Protein AF-A0A920HQX1-F1 (afdb_monomer_lite)

Structure (mmCIF, N/CA/C/O backbone):
data_AF-A0A920HQX1-F1
#
_entry.id   AF-A0A920HQX1-F1
#
loop_
_atom_site.group_PDB
_atom_site.id
_atom_site.type_symbol
_atom_site.label_atom_id
_atom_site.label_alt_id
_atom_site.label_comp_id
_atom_site.label_asym_id
_atom_site.label_entity_id
_atom_site.label_seq_id
_atom_site.pdbx_PDB_ins_code
_atom_site.Cartn_x
_atom_site.Cartn_y
_atom_site.Cartn_z
_atom_site.occupancy
_atom_site.B_iso_or_equiv
_atom_site.auth_seq_id
_atom_site.auth_comp_id
_atom_site.auth_asym_id
_atom_site.auth_atom_id
_atom_site.pdbx_PDB_model_num
ATOM 1 N N . MET A 1 1 ? 7.433 10.503 13.431 1.00 49.41 1 MET A N 1
ATOM 2 C CA . MET A 1 1 ? 7.220 9.837 12.131 1.00 49.41 1 MET A CA 1
ATOM 3 C C . MET A 1 1 ? 5.729 9.864 11.891 1.00 49.41 1 MET A C 1
ATOM 5 O O . MET A 1 1 ? 5.001 9.347 12.730 1.00 49.41 1 MET A O 1
ATOM 9 N N . GLU A 1 2 ? 5.270 10.582 10.869 1.00 53.62 2 GLU A N 1
ATOM 10 C CA . GLU A 1 2 ? 3.837 10.653 10.580 1.00 53.62 2 GLU A CA 1
ATOM 11 C C . GLU A 1 2 ? 3.303 9.252 10.268 1.00 53.62 2 GLU A C 1
ATOM 13 O O . GLU A 1 2 ? 3.852 8.548 9.426 1.00 53.62 2 GLU A O 1
ATOM 18 N N . SER A 1 3 ? 2.253 8.837 10.978 1.00 72.50 3 SER A N 1
ATOM 19 C CA . SER A 1 3 ? 1.517 7.597 10.705 1.00 72.50 3 SER A CA 1
ATOM 20 C C . SER A 1 3 ? 0.314 7.897 9.809 1.00 72.50 3 SER A C 1
ATOM 22 O O . SER A 1 3 ? -0.807 7.507 10.129 1.00 72.50 3 SER A O 1
ATOM 24 N N . SER A 1 4 ? 0.530 8.656 8.734 1.00 90.81 4 SER A N 1
ATOM 25 C CA . SER A 1 4 ? -0.501 8.958 7.741 1.00 90.81 4 SER A CA 1
ATOM 26 C C . SER A 1 4 ? -0.533 7.875 6.652 1.00 90.81 4 SER A C 1
ATOM 28 O O . SER A 1 4 ? 0.492 7.230 6.384 1.00 90.81 4 SER A O 1
ATOM 30 N N . PRO A 1 5 ? -1.701 7.621 6.033 1.00 93.88 5 PRO A N 1
ATOM 31 C CA . PRO A 1 5 ? -1.811 6.727 4.883 1.00 93.88 5 PRO A CA 1
ATOM 32 C C . PRO A 1 5 ? -0.800 7.052 3.778 1.00 93.88 5 PRO A C 1
ATOM 34 O O . PRO A 1 5 ? -0.136 6.152 3.265 1.00 93.88 5 PRO A O 1
ATOM 37 N N . GLU A 1 6 ? -0.621 8.336 3.481 1.00 94.75 6 GLU A N 1
ATOM 38 C CA . GLU A 1 6 ? 0.247 8.842 2.421 1.00 94.75 6 GLU A CA 1
ATOM 39 C C . GLU A 1 6 ? 1.715 8.519 2.716 1.00 94.75 6 GLU A C 1
ATOM 41 O O . GLU A 1 6 ? 2.400 7.933 1.875 1.00 94.75 6 GLU A O 1
ATOM 46 N N . ALA A 1 7 ? 2.182 8.812 3.937 1.00 93.44 7 ALA A N 1
ATOM 47 C CA . ALA A 1 7 ? 3.553 8.519 4.356 1.00 93.44 7 ALA A CA 1
ATOM 48 C C . ALA A 1 7 ? 3.857 7.009 4.321 1.00 93.44 7 ALA A C 1
ATOM 50 O O . ALA A 1 7 ? 4.970 6.588 3.993 1.00 93.44 7 ALA A O 1
ATOM 51 N N . MET A 1 8 ? 2.863 6.170 4.622 1.00 92.56 8 MET A N 1
ATOM 52 C CA . MET A 1 8 ? 2.997 4.712 4.559 1.00 92.56 8 MET A CA 1
ATOM 53 C C . MET A 1 8 ? 3.089 4.200 3.118 1.00 92.56 8 MET A C 1
ATOM 55 O O . MET A 1 8 ? 3.897 3.312 2.834 1.00 92.56 8 MET A O 1
ATOM 59 N N . VAL A 1 9 ? 2.302 4.769 2.202 1.00 95.19 9 VAL A N 1
ATOM 60 C CA . VAL A 1 9 ? 2.365 4.449 0.768 1.00 95.19 9 VAL A CA 1
ATOM 61 C C . VAL A 1 9 ? 3.701 4.896 0.182 1.00 95.19 9 VAL A C 1
ATOM 63 O O . VAL A 1 9 ? 4.359 4.107 -0.496 1.00 95.19 9 VAL A O 1
ATOM 66 N N . GLU A 1 10 ? 4.143 6.117 0.487 1.00 94.94 10 GLU A N 1
ATOM 67 C CA . GLU A 1 10 ? 5.435 6.641 0.039 1.00 94.94 10 GLU A CA 1
ATOM 68 C C . GLU A 1 10 ? 6.587 5.749 0.513 1.00 94.94 10 GLU A C 1
ATOM 70 O O . GLU A 1 10 ? 7.416 5.317 -0.293 1.00 94.94 10 GLU A O 1
ATOM 75 N N . SER A 1 11 ? 6.591 5.387 1.799 1.00 94.25 11 SER A N 1
ATOM 76 C CA . SER A 1 11 ? 7.578 4.469 2.368 1.00 94.25 11 SER A CA 1
ATOM 77 C C . SER A 1 11 ? 7.581 3.121 1.642 1.00 94.25 11 SER A C 1
ATOM 79 O O . SER A 1 11 ? 8.641 2.615 1.269 1.00 94.25 11 SER A O 1
ATOM 81 N N . ALA A 1 12 ? 6.413 2.536 1.369 1.00 93.94 12 ALA A N 1
ATOM 82 C CA . ALA A 1 12 ? 6.320 1.261 0.663 1.00 93.94 12 ALA A CA 1
ATOM 83 C C . ALA A 1 12 ? 6.868 1.331 -0.774 1.00 93.94 12 ALA A C 1
ATOM 85 O O . ALA A 1 12 ? 7.616 0.443 -1.194 1.00 93.94 12 ALA A O 1
ATOM 86 N N . LEU A 1 13 ? 6.546 2.389 -1.521 1.00 94.19 13 LEU A N 1
ATOM 87 C CA . LEU A 1 13 ? 7.043 2.595 -2.886 1.00 94.19 13 LEU A CA 1
ATOM 88 C C . LEU A 1 13 ? 8.554 2.880 -2.911 1.00 94.19 13 LEU A C 1
ATOM 90 O O . LEU A 1 13 ? 9.263 2.395 -3.795 1.00 94.19 13 LEU A O 1
ATOM 94 N N . MET A 1 14 ? 9.075 3.596 -1.910 1.00 94.06 14 MET A N 1
ATOM 95 C CA . MET A 1 14 ? 10.516 3.795 -1.741 1.00 94.06 14 MET A CA 1
ATOM 96 C C . MET A 1 14 ? 11.241 2.459 -1.531 1.00 94.06 14 MET A C 1
ATOM 98 O O . MET A 1 14 ? 12.250 2.198 -2.191 1.00 94.06 14 MET A O 1
ATOM 102 N N . HIS A 1 15 ? 10.714 1.588 -0.665 1.00 92.88 15 HIS A N 1
ATOM 103 C CA . HIS A 1 15 ? 11.280 0.254 -0.457 1.00 92.88 15 HIS A CA 1
ATOM 104 C C . HIS A 1 15 ? 11.211 -0.603 -1.724 1.00 92.88 15 HIS A C 1
ATOM 106 O O . HIS A 1 15 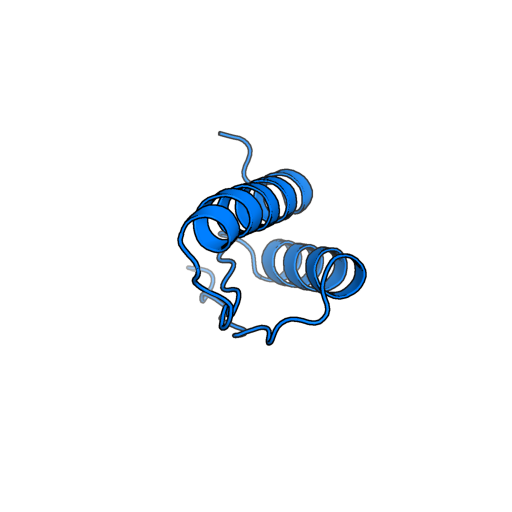? 12.185 -1.277 -2.050 1.00 92.88 15 HIS A O 1
ATOM 112 N N . GLU A 1 16 ? 10.115 -0.545 -2.486 1.00 92.38 16 GLU A N 1
ATOM 113 C CA . GLU A 1 16 ? 10.016 -1.251 -3.769 1.00 92.38 16 GLU A CA 1
ATOM 114 C C . GLU A 1 16 ? 11.129 -0.822 -4.736 1.00 92.38 16 GLU A C 1
ATOM 116 O O . GLU A 1 16 ? 11.789 -1.672 -5.338 1.00 92.38 16 GLU A O 1
ATOM 121 N N . LYS A 1 17 ? 11.391 0.488 -4.848 1.00 90.94 17 LYS A N 1
ATOM 122 C CA . LYS A 1 17 ? 12.468 1.020 -5.693 1.00 90.94 17 LYS A CA 1
ATOM 123 C C . LYS A 1 17 ? 1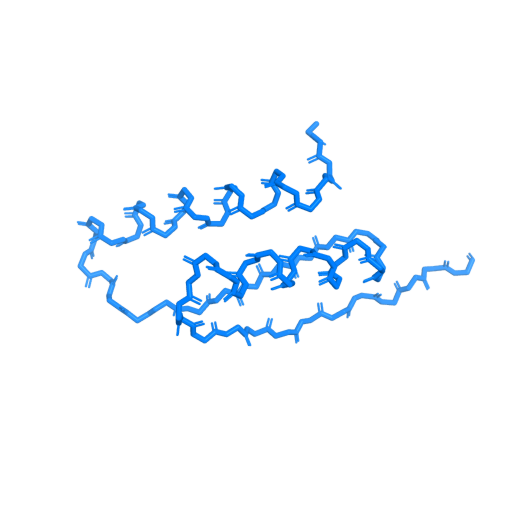3.831 0.459 -5.289 1.00 90.94 17 LYS A C 1
ATOM 125 O O . LYS A 1 17 ? 14.606 0.096 -6.168 1.00 90.94 17 LYS A O 1
ATOM 130 N N . ILE A 1 18 ? 14.108 0.357 -3.988 1.00 91.00 18 ILE A N 1
ATOM 131 C CA . ILE A 1 18 ? 15.352 -0.228 -3.462 1.00 91.00 18 ILE A CA 1
ATOM 132 C C . ILE A 1 18 ? 15.424 -1.730 -3.771 1.00 91.00 18 ILE A C 1
ATOM 134 O O . ILE A 1 18 ? 16.461 -2.223 -4.199 1.00 91.00 18 ILE A O 1
ATOM 138 N N . LEU A 1 19 ? 14.334 -2.477 -3.602 1.00 89.50 19 LEU A N 1
ATOM 139 C CA . LEU A 1 19 ? 14.334 -3.923 -3.850 1.00 89.50 19 LEU A CA 1
ATOM 140 C C . LEU A 1 19 ? 14.494 -4.255 -5.341 1.00 89.50 19 LEU A C 1
ATOM 142 O O . LEU A 1 19 ? 15.207 -5.198 -5.687 1.00 89.50 19 LEU A O 1
ATOM 146 N N . LYS A 1 20 ? 13.914 -3.446 -6.235 1.00 84.00 20 LYS A N 1
ATOM 147 C CA . LYS A 1 20 ? 14.051 -3.619 -7.689 1.00 84.00 20 LYS A CA 1
ATOM 148 C C . LYS A 1 20 ? 15.482 -3.418 -8.196 1.00 84.00 20 LYS A C 1
ATOM 150 O O . LYS A 1 20 ? 15.845 -4.041 -9.190 1.00 84.00 20 LYS A O 1
ATOM 155 N N . THR A 1 21 ? 16.325 -2.623 -7.524 1.00 86.00 21 THR A N 1
ATOM 156 C CA . THR A 1 21 ? 17.759 -2.542 -7.884 1.00 86.00 21 THR A CA 1
ATOM 157 C C . THR A 1 21 ? 18.519 -3.830 -7.556 1.00 86.00 21 THR A C 1
ATOM 159 O O . THR A 1 21 ? 19.564 -4.089 -8.143 1.00 86.00 21 THR A O 1
ATOM 162 N N . SER A 1 22 ? 17.971 -4.670 -6.672 1.00 78.25 22 SER A N 1
ATOM 163 C CA . SER A 1 22 ? 18.573 -5.925 -6.205 1.00 78.25 22 SER A CA 1
ATOM 164 C C . SER A 1 22 ? 18.080 -7.164 -6.976 1.00 78.25 22 SER A C 1
ATOM 166 O O . SER A 1 22 ? 18.186 -8.280 -6.476 1.00 78.25 22 SER A O 1
ATOM 168 N N . ILE A 1 23 ? 17.537 -6.991 -8.194 1.00 80.12 23 ILE A N 1
ATOM 169 C CA . ILE A 1 23 ? 17.016 -8.065 -9.077 1.00 80.12 23 ILE A CA 1
ATOM 170 C C . ILE A 1 23 ? 15.810 -8.829 -8.475 1.00 80.12 23 ILE A C 1
ATOM 172 O O . ILE A 1 23 ? 15.339 -9.829 -9.019 1.00 80.12 23 ILE A O 1
ATOM 176 N N . LEU A 1 24 ? 15.241 -8.342 -7.367 1.00 80.75 24 LEU A N 1
ATOM 177 C CA . LEU A 1 24 ? 13.999 -8.870 -6.810 1.00 80.75 24 LEU A CA 1
ATOM 178 C C . LEU A 1 24 ? 12.820 -8.347 -7.632 1.00 80.75 24 LEU A C 1
ATOM 180 O O . LEU A 1 24 ? 12.455 -7.176 -7.550 1.00 80.75 24 LEU A O 1
ATOM 184 N N . MET A 1 25 ? 12.219 -9.232 -8.426 1.00 77.69 25 MET A N 1
ATOM 185 C CA . MET A 1 25 ? 11.070 -8.892 -9.277 1.00 77.69 25 MET A CA 1
ATOM 186 C C . MET A 1 25 ? 9.722 -9.288 -8.663 1.00 77.69 25 MET A C 1
ATOM 188 O O . MET A 1 25 ? 8.686 -8.778 -9.077 1.00 77.69 25 MET A O 1
ATOM 192 N N . ASN A 1 26 ? 9.729 -10.164 -7.654 1.00 85.31 26 ASN A N 1
ATOM 193 C CA . ASN A 1 26 ? 8.520 -10.678 -7.015 1.00 85.31 26 ASN A CA 1
ATOM 194 C C . ASN A 1 26 ? 8.349 -10.059 -5.629 1.00 85.31 26 ASN A C 1
ATOM 196 O O . ASN A 1 26 ? 8.910 -10.541 -4.645 1.00 85.31 26 ASN A O 1
ATOM 200 N N . ILE A 1 27 ? 7.565 -8.986 -5.566 1.00 87.94 27 ILE A N 1
ATOM 201 C CA . ILE A 1 27 ? 7.287 -8.239 -4.339 1.00 87.94 27 ILE A CA 1
ATOM 202 C C . ILE A 1 27 ? 5.791 -8.331 -4.031 1.00 87.94 27 ILE A C 1
ATOM 204 O O . ILE A 1 27 ? 4.954 -8.342 -4.931 1.00 87.94 27 ILE A O 1
ATOM 208 N N . LYS A 1 28 ? 5.465 -8.397 -2.740 1.00 91.25 28 LYS A N 1
ATOM 209 C CA . LYS A 1 28 ? 4.110 -8.217 -2.213 1.00 91.25 28 LYS A CA 1
ATOM 210 C C . LYS A 1 28 ? 4.146 -7.162 -1.119 1.00 91.25 28 LYS A C 1
ATOM 212 O O . LYS A 1 28 ? 5.108 -7.112 -0.352 1.00 91.25 28 LYS A O 1
ATOM 217 N N . TYR A 1 29 ? 3.103 -6.350 -1.033 1.00 90.31 29 TYR A N 1
ATOM 218 C CA . TYR A 1 29 ? 3.032 -5.279 -0.045 1.00 90.31 29 TYR A CA 1
ATOM 219 C C . TYR A 1 29 ? 2.275 -5.696 1.211 1.00 90.31 29 TYR A C 1
ATOM 221 O O . TYR A 1 29 ? 1.282 -6.416 1.130 1.00 90.31 29 TYR A O 1
ATOM 229 N N . LEU A 1 30 ? 2.724 -5.183 2.356 1.00 91.31 30 LEU A N 1
ATOM 230 C CA . LEU A 1 30 ? 2.023 -5.228 3.635 1.00 91.31 30 LEU A CA 1
ATOM 231 C C . LEU A 1 30 ? 2.163 -3.855 4.291 1.00 91.31 30 LEU A C 1
ATOM 233 O O . LEU A 1 30 ? 3.275 -3.389 4.525 1.00 91.31 30 LEU A O 1
ATOM 237 N N . LEU A 1 31 ? 1.031 -3.235 4.606 1.00 89.44 31 LEU A N 1
ATOM 238 C CA . LEU A 1 31 ? 0.935 -2.020 5.410 1.00 89.44 31 LEU A CA 1
ATOM 239 C C . LEU A 1 31 ? 0.238 -2.336 6.738 1.00 89.44 31 LEU A C 1
ATOM 241 O O . LEU A 1 31 ? -0.669 -3.171 6.788 1.00 89.44 31 LEU A O 1
ATOM 245 N N . ARG A 1 32 ? 0.651 -1.657 7.812 1.00 85.31 32 ARG A N 1
ATOM 246 C CA . ARG A 1 32 ? 0.034 -1.757 9.142 1.00 85.31 32 ARG A CA 1
ATOM 247 C C . ARG A 1 32 ? -0.007 -0.376 9.797 1.00 85.31 32 ARG A C 1
ATOM 249 O O . ARG A 1 32 ? 1.048 0.154 10.128 1.00 85.31 32 ARG A O 1
ATOM 256 N N . LEU A 1 33 ? -1.204 0.177 10.003 1.00 87.44 33 LEU A N 1
ATOM 257 C CA . LEU A 1 33 ? -1.432 1.447 10.707 1.00 87.44 33 LEU A CA 1
ATOM 258 C C . LEU A 1 33 ? -2.299 1.219 11.953 1.00 87.44 33 LEU A C 1
ATOM 260 O O . LEU A 1 33 ? -3.143 0.323 11.915 1.00 87.44 33 LEU A O 1
ATOM 264 N N . PRO A 1 34 ? -2.111 1.985 13.050 1.00 86.81 34 PRO A N 1
ATOM 265 C CA . PRO A 1 34 ? -2.783 1.770 14.348 1.00 86.81 34 PRO A CA 1
ATOM 266 C C . PRO A 1 34 ? -4.315 1.772 14.278 1.00 86.81 34 PRO A C 1
ATOM 268 O O . PRO A 1 34 ? -4.971 1.171 15.124 1.00 86.81 34 PRO A O 1
ATOM 271 N N . ASP A 1 35 ? -4.877 2.410 13.257 1.00 89.31 35 ASP A N 1
ATOM 272 C CA . ASP A 1 35 ? -6.310 2.493 13.023 1.00 89.31 35 ASP A CA 1
ATOM 273 C C . ASP A 1 35 ? -6.719 1.695 11.773 1.00 89.31 35 ASP A C 1
ATOM 275 O O . ASP A 1 35 ? -6.017 1.675 10.751 1.00 89.31 35 ASP A O 1
ATOM 279 N N . VAL A 1 36 ? -7.867 1.019 11.862 1.00 91.06 36 VAL A N 1
ATOM 280 C CA . VAL A 1 36 ? -8.406 0.183 10.780 1.00 91.06 36 VAL A CA 1
ATOM 281 C C . VAL A 1 36 ? -8.776 1.027 9.560 1.00 91.06 36 VAL A C 1
ATOM 283 O O . VAL A 1 36 ? -8.457 0.635 8.439 1.00 91.06 36 VAL A O 1
ATOM 286 N N . LEU A 1 37 ? -9.400 2.189 9.752 1.00 92.19 37 LEU A N 1
ATOM 287 C CA . LEU A 1 37 ? -9.790 3.090 8.668 1.00 92.19 37 LEU A CA 1
ATOM 288 C C . LEU A 1 37 ? -8.563 3.696 7.988 1.00 92.19 37 LEU A C 1
ATOM 290 O O . LEU A 1 37 ? -8.508 3.722 6.759 1.00 92.19 37 LEU A O 1
ATOM 294 N N . LEU A 1 38 ? -7.546 4.093 8.760 1.00 92.81 38 LEU A N 1
ATOM 295 C CA . LEU A 1 38 ? -6.273 4.556 8.191 1.00 92.81 38 LEU A CA 1
ATOM 296 C C . LEU A 1 38 ? -5.568 3.445 7.402 1.00 92.81 38 LEU A C 1
ATOM 298 O O . LEU A 1 38 ? -5.029 3.691 6.323 1.00 92.81 38 LEU A O 1
ATOM 302 N N . THR A 1 39 ? -5.612 2.205 7.898 1.00 93.38 39 THR A N 1
ATOM 303 C CA . THR A 1 39 ? -5.077 1.040 7.177 1.00 93.38 39 THR A CA 1
ATOM 304 C C . THR A 1 39 ? -5.816 0.817 5.856 1.00 93.38 39 THR A C 1
ATOM 306 O O . THR A 1 39 ? -5.177 0.611 4.824 1.00 93.38 39 THR A O 1
ATOM 309 N N . ILE A 1 40 ? -7.151 0.898 5.858 1.00 93.94 40 ILE A N 1
ATOM 310 C CA . ILE A 1 40 ? -7.971 0.776 4.645 1.00 93.94 40 ILE A CA 1
ATOM 311 C C . ILE A 1 40 ? -7.612 1.866 3.632 1.00 93.94 40 ILE A C 1
ATOM 313 O O . ILE A 1 40 ? -7.449 1.563 2.449 1.00 93.94 40 ILE A O 1
ATOM 317 N N . GLU A 1 41 ? -7.477 3.116 4.074 1.00 95.56 41 GLU A N 1
ATOM 318 C CA . GLU A 1 41 ? -7.139 4.228 3.185 1.00 95.56 41 GLU A CA 1
ATOM 319 C C . GLU A 1 41 ? -5.752 4.048 2.556 1.00 95.56 41 GLU A C 1
ATOM 321 O O . GLU A 1 41 ? 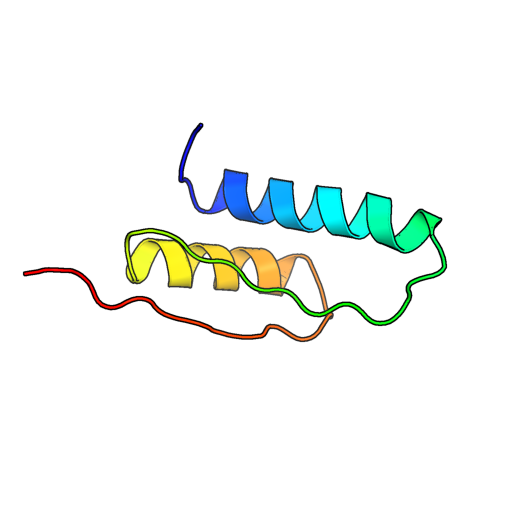-5.603 4.179 1.340 1.00 95.56 41 GLU A O 1
ATOM 326 N N . ALA A 1 42 ? -4.765 3.607 3.338 1.00 95.56 42 ALA A N 1
ATOM 327 C CA . ALA A 1 42 ? -3.425 3.337 2.827 1.00 95.56 42 ALA A CA 1
ATOM 328 C C . ALA A 1 42 ? -3.428 2.233 1.751 1.00 95.56 42 ALA A C 1
ATOM 330 O O . ALA A 1 42 ? -2.794 2.380 0.706 1.00 95.56 42 ALA A O 1
ATOM 331 N N . TYR A 1 43 ? -4.192 1.149 1.943 1.00 96.19 43 TYR A N 1
ATOM 332 C CA . TYR A 1 43 ? -4.324 0.106 0.917 1.00 96.19 43 TYR A CA 1
ATOM 333 C C . TYR A 1 43 ? -5.057 0.591 -0.339 1.00 96.19 43 TYR A C 1
ATOM 335 O O . TYR A 1 43 ? -4.672 0.199 -1.440 1.00 96.19 43 TYR A O 1
ATOM 343 N N . LYS A 1 44 ? -6.075 1.456 -0.214 1.00 96.38 44 LYS A N 1
ATOM 344 C CA . LYS A 1 44 ? -6.753 2.059 -1.378 1.00 96.38 44 LYS A CA 1
ATOM 345 C C . LYS A 1 44 ? -5.807 2.930 -2.197 1.00 96.38 44 LYS A C 1
ATOM 347 O O . LYS A 1 44 ? -5.839 2.872 -3.424 1.00 96.38 44 LYS A O 1
ATOM 352 N N . GLN A 1 45 ? -4.988 3.740 -1.533 1.00 96.88 45 GLN A N 1
ATOM 353 C CA . GLN A 1 45 ? -3.986 4.575 -2.192 1.00 96.88 45 GLN A CA 1
ATOM 354 C C . GLN A 1 45 ? -2.906 3.715 -2.855 1.00 96.88 45 GLN A C 1
ATOM 356 O O . GLN A 1 45 ? -2.607 3.908 -4.033 1.00 96.88 45 GLN A O 1
ATOM 361 N N . LEU A 1 46 ? -2.395 2.703 -2.148 1.00 96.06 46 LEU A N 1
ATOM 362 C CA . LEU A 1 46 ? -1.391 1.789 -2.686 1.00 96.06 46 LEU A CA 1
ATOM 363 C C . LEU A 1 46 ? -1.907 1.021 -3.912 1.00 96.06 46 LEU A C 1
ATOM 365 O O . LEU A 1 46 ? -1.194 0.922 -4.905 1.00 96.06 46 LEU A O 1
ATOM 369 N N . ALA A 1 47 ? -3.158 0.552 -3.890 1.00 96.62 47 ALA A N 1
ATOM 370 C CA . ALA A 1 47 ? -3.786 -0.142 -5.018 1.00 96.62 47 ALA A CA 1
ATOM 371 C C . ALA A 1 47 ? -3.899 0.720 -6.290 1.00 96.62 47 ALA A C 1
ATOM 373 O O . ALA A 1 47 ? -3.968 0.180 -7.389 1.00 96.62 47 A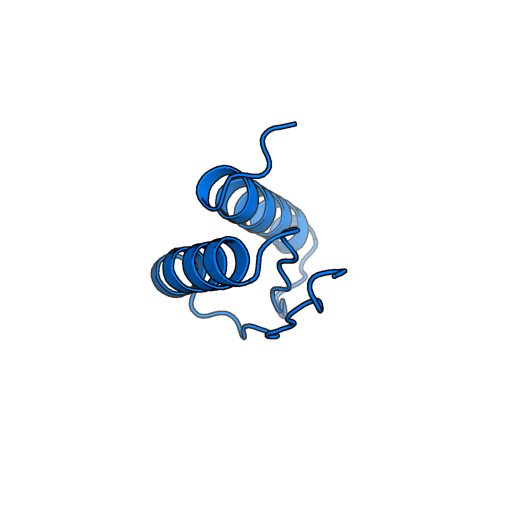LA A O 1
ATOM 374 N N . LYS A 1 48 ? -3.912 2.055 -6.164 1.00 97.12 48 LYS A N 1
ATOM 375 C CA . LYS A 1 48 ? -3.860 2.971 -7.319 1.00 97.12 48 LYS A CA 1
ATOM 376 C C . LYS A 1 48 ? -2.439 3.151 -7.861 1.00 97.12 48 LYS A C 1
ATOM 378 O O . LYS A 1 48 ? -2.282 3.546 -9.011 1.00 97.12 48 LYS A O 1
ATOM 383 N N . ALA A 1 49 ? -1.422 2.904 -7.037 1.00 95.75 49 ALA A N 1
ATOM 384 C CA . ALA A 1 49 ? -0.020 3.164 -7.354 1.00 95.75 49 ALA A CA 1
ATOM 385 C C . ALA A 1 49 ? 0.745 1.926 -7.855 1.00 95.75 49 ALA A C 1
ATOM 387 O O . ALA A 1 49 ? 1.824 2.073 -8.428 1.00 95.75 49 ALA A O 1
ATOM 388 N N . THR A 1 50 ? 0.228 0.711 -7.643 1.00 93.12 50 THR A N 1
ATOM 389 C CA . THR A 1 50 ? 0.915 -0.533 -8.021 1.00 93.12 50 THR A CA 1
ATOM 390 C C . THR A 1 50 ? -0.049 -1.651 -8.412 1.00 93.12 50 THR A C 1
ATOM 392 O O . THR A 1 50 ? -1.162 -1.737 -7.904 1.00 93.12 50 THR A O 1
ATOM 395 N 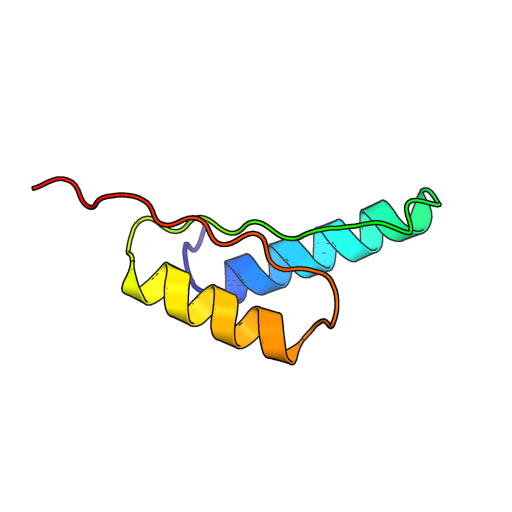N . ASN A 1 51 ? 0.430 -2.549 -9.276 1.00 92.12 51 ASN A N 1
ATOM 396 C CA . ASN A 1 51 ? -0.247 -3.798 -9.642 1.00 92.12 51 ASN A CA 1
ATOM 397 C C . ASN A 1 51 ? 0.313 -5.019 -8.892 1.00 92.12 51 ASN A C 1
ATOM 399 O O . ASN A 1 51 ? -0.105 -6.147 -9.155 1.00 92.12 51 ASN A O 1
ATOM 403 N N . ALA A 1 52 ? 1.293 -4.832 -8.001 1.00 93.00 52 ALA A N 1
ATOM 404 C CA . ALA A 1 52 ? 1.829 -5.944 -7.227 1.00 93.00 52 ALA A CA 1
ATOM 405 C C . ALA A 1 52 ? 0.774 -6.491 -6.243 1.00 93.00 52 ALA A C 1
ATOM 407 O O . ALA A 1 52 ? -0.073 -5.733 -5.761 1.00 93.00 52 ALA A O 1
ATOM 408 N N . PRO A 1 53 ? 0.832 -7.786 -5.884 1.00 95.19 53 PRO A N 1
ATOM 409 C CA . PRO A 1 53 ? -0.085 -8.364 -4.910 1.00 95.19 53 PRO A CA 1
ATOM 410 C C . PRO A 1 53 ? -0.076 -7.618 -3.568 1.00 95.19 53 PRO A C 1
ATOM 412 O O . PRO A 1 53 ? 0.983 -7.338 -2.994 1.00 95.19 53 PRO A O 1
ATOM 415 N N . LEU A 1 54 ? -1.271 -7.355 -3.036 1.00 95.31 54 LEU A N 1
ATOM 416 C CA . LEU A 1 54 ? -1.466 -6.724 -1.732 1.00 95.31 54 LEU A CA 1
ATOM 417 C C . LEU A 1 54 ? -1.813 -7.791 -0.692 1.00 95.31 54 LEU A C 1
ATOM 419 O O . LEU A 1 54 ? -2.829 -8.478 -0.805 1.00 95.31 54 LEU A O 1
ATOM 423 N N . HIS A 1 55 ? -0.973 -7.939 0.330 1.00 94.94 55 HIS A N 1
ATOM 424 C CA . HIS A 1 55 ? -1.233 -8.828 1.454 1.00 94.94 55 HIS A CA 1
ATOM 425 C C . HIS A 1 55 ? -1.919 -8.047 2.576 1.00 94.94 55 HIS A C 1
ATOM 427 O O . HIS A 1 55 ? -1.266 -7.380 3.375 1.00 94.94 55 HIS A O 1
ATOM 433 N N . LEU A 1 56 ? -3.250 -8.118 2.603 1.00 91.56 56 LEU A N 1
ATOM 434 C CA . LEU A 1 56 ? -4.078 -7.359 3.534 1.00 91.56 56 LEU A CA 1
ATOM 435 C C . LEU A 1 56 ? -3.968 -7.911 4.957 1.00 91.56 56 LEU A C 1
ATOM 437 O O . LEU A 1 56 ? -4.257 -9.080 5.209 1.00 91.56 56 LEU A O 1
ATOM 441 N N . VAL A 1 57 ? -3.602 -7.036 5.892 1.00 88.31 57 VAL A N 1
ATOM 442 C CA . VAL A 1 57 ? -3.579 -7.321 7.330 1.00 88.31 57 VAL A CA 1
ATOM 443 C C . VAL A 1 57 ? -4.237 -6.160 8.060 1.00 88.31 57 VAL A C 1
ATOM 445 O O . VAL A 1 57 ? -3.866 -5.007 7.849 1.00 88.31 57 VAL A O 1
ATOM 448 N N . LEU A 1 58 ? -5.194 -6.466 8.933 1.00 88.69 58 LEU A N 1
ATOM 449 C CA . LEU A 1 58 ? -5.799 -5.504 9.850 1.00 88.69 58 LEU A CA 1
ATOM 450 C C . LEU A 1 58 ? -5.357 -5.841 11.271 1.00 88.69 58 LEU A C 1
ATOM 452 O O . LEU A 1 58 ? -5.258 -7.016 11.628 1.00 88.69 58 LEU A O 1
ATOM 456 N N . GLN A 1 59 ? -5.092 -4.816 12.077 1.00 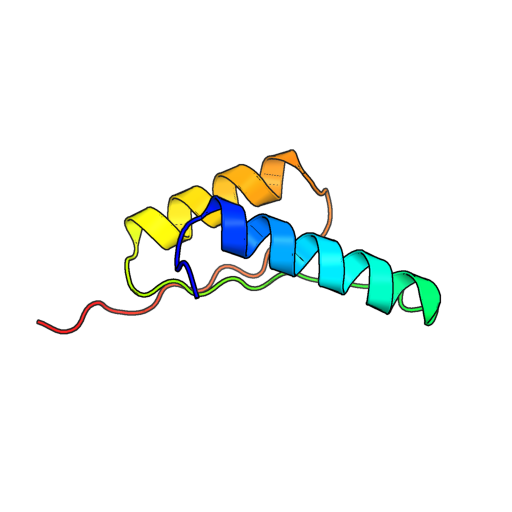84.62 59 GLN A N 1
ATOM 457 C CA . GLN A 1 59 ? -4.866 -5.001 13.505 1.00 84.62 59 GLN A CA 1
ATOM 458 C C . GLN A 1 59 ? -6.127 -4.658 14.284 1.00 84.62 59 GLN A C 1
ATOM 460 O O . GLN A 1 59 ? -6.845 -3.717 13.943 1.00 84.62 59 GLN A O 1
ATOM 465 N N . ARG A 1 60 ? -6.400 -5.450 15.322 1.00 82.69 60 ARG A N 1
ATOM 466 C CA . ARG A 1 60 ? -7.492 -5.177 16.250 1.00 82.69 60 ARG A CA 1
ATOM 467 C C . ARG A 1 60 ? -7.191 -3.865 16.970 1.00 82.69 60 ARG A C 1
ATOM 469 O O . ARG A 1 60 ? -6.074 -3.686 17.452 1.00 82.69 60 ARG A O 1
ATOM 476 N N . GLN A 1 61 ? -8.181 -2.988 17.073 1.00 75.50 61 GLN A N 1
ATOM 477 C CA . GLN A 1 61 ? -8.080 -1.855 17.985 1.00 75.50 61 GLN A CA 1
ATOM 478 C C . GLN A 1 61 ? -8.180 -2.392 19.421 1.00 75.50 61 GLN A C 1
ATOM 480 O O . GLN A 1 61 ? -8.935 -3.332 19.700 1.00 75.50 61 GLN A O 1
ATOM 485 N N . ALA A 1 62 ? -7.317 -1.893 20.303 1.00 74.38 62 ALA A N 1
ATOM 486 C CA . ALA A 1 62 ? -7.475 -2.133 21.730 1.00 74.38 62 ALA A CA 1
ATOM 487 C C . ALA A 1 62 ? -8.692 -1.332 22.211 1.00 74.38 62 ALA A C 1
ATOM 489 O O . ALA A 1 62 ? -8.937 -0.245 21.685 1.00 74.38 62 ALA A O 1
ATOM 490 N N . ASP A 1 63 ? -9.450 -1.918 23.138 1.00 69.88 63 ASP A N 1
ATOM 491 C CA . ASP A 1 63 ? -10.618 -1.274 23.749 1.00 69.88 63 ASP A CA 1
ATOM 492 C C . ASP A 1 63 ? -10.184 -0.133 24.686 1.00 69.88 63 ASP A C 1
ATOM 494 O O . ASP A 1 63 ? -9.099 -0.267 25.308 1.00 69.88 63 ASP A O 1
#

Radius of gyration: 12.25 Å; chains: 1; bounding box: 29×21×33 Å

Secondary structure (DSSP, 8-state):
----HHHHHHHHHHHHHHHHHTT-----B----SSHHHHHHHHHHHHHH--SPB----PPPP-

Sequence (63 aa):
MESSPEAMVESALMHEKILKTSILMNIKYLLRLPDVLLTIEAYKQLAKATNAPLHLVLQRQAD

Foldseek 3Di:
DDLALVVQLVVQVVVVVVVVVVVPPQDEDDDEGQDQVRLVSSVVVNVVVDPHHYDDDYDDHDD

pLDDT: mean 88.64, std 9.25, range [49.41, 97.12]